Protein AF-A0A7X1GJN3-F1 (afdb_monomer_lite)

Secondary structure (DSSP, 8-state):
----------PPPEEESS-SSS-SS---GGGSTTSSSTTSTTS---EEEEEE-TT--SEEEETTEEEEETTEEPPS-EEEE-TTSPEEEEEEEETTTTEEEE-

Radius of gyration: 18.62 Å; chains: 1; bounding box: 55×28×56 Å

Organism: NCBI:txid2762577

pLDDT: mean 86.93, std 11.0, range [52.53, 97.75]

Structure (mmCIF, N/CA/C/O backbone):
data_AF-A0A7X1GJN3-F1
#
_entry.id   AF-A0A7X1GJN3-F1
#
loop_
_atom_site.group_PDB
_atom_site.id
_atom_site.type_symbol
_atom_site.label_atom_id
_atom_site.label_alt_id
_atom_site.label_comp_id
_atom_site.label_asym_id
_atom_site.label_entity_id
_atom_site.label_seq_id
_atom_site.pdbx_PDB_ins_code
_atom_site.Cartn_x
_atom_site.Cartn_y
_atom_site.Cartn_z
_atom_site.occupancy
_atom_site.B_iso_or_equiv
_atom_site.auth_seq_id
_atom_site.auth_comp_id
_atom_site.auth_asym_id
_atom_site.auth_atom_id
_atom_site.pdbx_PDB_model_num
ATOM 1 N N . THR A 1 1 ? -36.041 13.769 30.975 1.00 57.28 1 THR A N 1
ATOM 2 C CA . THR A 1 1 ? -36.274 12.999 29.735 1.00 57.28 1 THR A CA 1
ATOM 3 C C . THR A 1 1 ? -35.024 12.206 29.436 1.00 57.28 1 THR A C 1
ATOM 5 O O . THR A 1 1 ? -33.937 12.725 29.648 1.00 57.28 1 THR A O 1
ATOM 8 N N . LEU A 1 2 ? -35.168 10.942 29.040 1.00 52.53 2 LEU A N 1
ATOM 9 C CA . LEU A 1 2 ? -34.046 10.123 28.592 1.00 52.53 2 LEU A CA 1
ATOM 10 C C . LEU A 1 2 ? -33.850 10.380 27.099 1.00 52.53 2 LEU A C 1
ATOM 12 O O . LEU A 1 2 ? -34.781 10.179 26.322 1.00 52.53 2 LEU A O 1
ATOM 16 N N . THR A 1 3 ? -32.662 10.834 26.723 1.00 59.75 3 THR A N 1
ATOM 17 C CA . THR A 1 3 ? -32.276 10.994 25.322 1.00 59.75 3 THR A CA 1
ATOM 18 C C . THR A 1 3 ? -31.346 9.842 24.981 1.00 59.75 3 THR A C 1
ATOM 20 O O . THR A 1 3 ? -30.251 9.757 25.531 1.00 59.75 3 THR A O 1
ATOM 23 N N . LEU A 1 4 ? -31.803 8.936 24.120 1.00 67.56 4 LEU A N 1
ATOM 24 C CA . LEU A 1 4 ? -30.959 7.901 23.537 1.00 67.56 4 LEU A CA 1
ATOM 25 C C . LEU A 1 4 ? -30.517 8.383 22.160 1.00 67.56 4 LEU A C 1
ATOM 27 O O . LEU A 1 4 ? -31.343 8.536 21.261 1.00 67.56 4 LEU A O 1
ATOM 31 N N . THR A 1 5 ? -29.222 8.624 22.009 1.00 65.19 5 THR A N 1
ATOM 32 C CA . THR A 1 5 ? -28.619 8.926 20.714 1.00 65.19 5 THR A CA 1
ATOM 33 C C . THR A 1 5 ? -28.097 7.618 20.135 1.00 65.19 5 THR A C 1
ATOM 35 O O . THR A 1 5 ? -27.205 6.998 20.708 1.00 65.19 5 THR A O 1
ATOM 38 N N . VAL A 1 6 ? -28.705 7.155 19.041 1.00 72.75 6 VAL A N 1
ATOM 39 C CA . VAL A 1 6 ? -28.243 5.974 18.303 1.00 72.75 6 VAL A CA 1
ATOM 40 C C . VAL A 1 6 ? -27.376 6.468 17.156 1.00 72.75 6 VAL A C 1
ATOM 42 O O . VAL A 1 6 ? -27.845 7.220 16.302 1.00 72.75 6 VAL A O 1
ATOM 45 N N . HIS A 1 7 ? -26.114 6.058 17.159 1.00 70.38 7 HIS A N 1
ATOM 46 C CA . HIS A 1 7 ? -25.176 6.280 16.066 1.00 70.38 7 HIS A CA 1
ATOM 47 C C . HIS A 1 7 ? -24.889 4.931 15.408 1.00 70.38 7 HIS A C 1
ATOM 49 O O . HIS A 1 7 ? -24.858 3.906 16.091 1.00 70.38 7 HIS A O 1
ATOM 55 N N . ASN A 1 8 ? -24.701 4.929 14.091 1.00 63.09 8 ASN A N 1
ATOM 56 C CA . ASN A 1 8 ? -24.127 3.779 13.410 1.00 63.09 8 ASN A CA 1
ATOM 57 C C . ASN A 1 8 ? -22.670 3.632 13.883 1.00 63.09 8 ASN A C 1
ATOM 59 O O . ASN A 1 8 ? -21.930 4.605 13.809 1.00 63.09 8 ASN A O 1
ATOM 63 N N . ASN A 1 9 ? -22.297 2.470 14.417 1.00 70.62 9 ASN A N 1
ATOM 64 C CA . ASN A 1 9 ? -20.950 2.192 14.946 1.00 70.62 9 ASN A CA 1
ATOM 65 C C . ASN A 1 9 ? -20.097 1.397 13.937 1.00 70.62 9 ASN A C 1
ATOM 67 O O . ASN A 1 9 ? -19.141 0.742 14.331 1.00 70.62 9 ASN A O 1
ATOM 71 N N . ASP A 1 10 ? -20.528 1.330 12.680 1.00 80.06 10 ASP A N 1
ATOM 72 C CA . ASP A 1 10 ? -19.877 0.536 11.638 1.00 80.06 10 ASP A CA 1
ATOM 73 C C . ASP A 1 10 ? -19.765 1.396 10.382 1.00 80.06 10 ASP A C 1
ATOM 75 O O . ASP A 1 10 ? -20.713 1.516 9.595 1.00 80.06 10 ASP A O 1
ATOM 79 N N . ASP A 1 11 ? -18.637 2.084 10.260 1.00 86.62 11 ASP A N 1
ATOM 80 C CA . ASP A 1 11 ? -18.328 2.906 9.104 1.00 86.62 11 ASP A CA 1
ATOM 81 C C . ASP A 1 11 ? -17.735 2.038 7.982 1.00 86.62 11 ASP A C 1
ATOM 83 O O . ASP A 1 11 ? -16.866 1.193 8.215 1.00 86.62 11 ASP A O 1
ATOM 87 N N . PRO A 1 12 ? -18.161 2.235 6.721 1.00 88.38 12 PRO A N 1
ATOM 88 C CA . PRO A 1 12 ? -17.654 1.433 5.621 1.00 88.38 12 PRO A CA 1
ATOM 89 C C . PRO A 1 12 ? -16.155 1.667 5.416 1.00 88.38 12 PRO A C 1
ATOM 91 O O . PRO A 1 12 ? -15.666 2.797 5.465 1.00 88.38 12 PRO A O 1
ATOM 94 N N . VAL A 1 13 ? -15.435 0.597 5.080 1.00 91.12 13 VAL A N 1
ATOM 95 C CA . VAL A 1 13 ? -14.046 0.703 4.628 1.00 91.12 13 VAL A CA 1
ATOM 96 C C . VAL A 1 13 ? -14.024 1.227 3.193 1.00 91.12 13 VAL A C 1
ATOM 98 O O . VAL A 1 13 ? -14.615 0.622 2.296 1.00 91.12 13 VAL A O 1
ATOM 101 N N . LEU A 1 14 ? -13.310 2.328 2.967 1.00 92.38 14 LEU A N 1
ATOM 102 C CA . LEU A 1 14 ? -13.075 2.896 1.641 1.00 92.38 14 LEU A CA 1
ATOM 103 C C . LEU A 1 14 ? -11.619 2.675 1.223 1.00 92.38 14 LEU A C 1
ATOM 105 O O . LEU A 1 14 ? -10.699 2.890 2.011 1.00 92.38 14 LEU A O 1
ATOM 109 N N . ILE A 1 15 ? -11.417 2.276 -0.032 1.00 92.44 15 ILE A N 1
ATOM 110 C CA . ILE A 1 15 ? -10.098 2.208 -0.663 1.00 92.44 15 ILE A CA 1
ATOM 111 C C . ILE A 1 15 ? -10.104 3.160 -1.855 1.00 92.44 15 ILE A C 1
ATOM 113 O O . ILE A 1 15 ? -10.966 3.046 -2.726 1.00 92.44 15 ILE A O 1
ATOM 117 N N . ASP A 1 16 ? -9.146 4.081 -1.887 1.00 91.94 16 ASP A N 1
ATOM 118 C CA . ASP A 1 16 ? -8.968 5.060 -2.964 1.00 91.94 16 ASP A CA 1
ATOM 119 C C . ASP A 1 16 ? -7.504 5.096 -3.423 1.00 91.94 16 ASP A C 1
ATOM 121 O O . ASP A 1 16 ? -6.614 4.600 -2.734 1.00 91.94 16 ASP A O 1
ATOM 125 N N . GLY A 1 17 ? -7.238 5.656 -4.601 1.00 88.12 17 GLY A N 1
ATOM 126 C CA . GLY A 1 17 ? -5.910 5.642 -5.220 1.00 88.12 17 GLY A CA 1
ATOM 127 C C . GLY A 1 17 ? -5.527 4.285 -5.818 1.00 88.12 17 GLY A C 1
ATOM 128 O O . GLY A 1 17 ? -4.351 4.055 -6.073 1.00 88.12 17 GLY A O 1
ATOM 129 N N . LEU A 1 18 ? -6.509 3.395 -6.025 1.00 87.31 18 LEU A N 1
ATOM 130 C CA . LEU A 1 18 ? -6.372 2.179 -6.828 1.00 87.31 18 LEU A CA 1
ATOM 131 C C . LEU A 1 18 ? -7.438 2.148 -7.925 1.00 87.31 18 LEU A C 1
ATOM 133 O O . LEU A 1 18 ? -8.640 2.214 -7.652 1.00 87.31 18 LEU A O 1
ATOM 137 N N . LYS A 1 19 ? -7.025 1.997 -9.182 1.00 78.50 19 LYS A N 1
ATOM 138 C CA . LYS A 1 19 ? -7.958 1.768 -10.291 1.00 78.50 19 LYS A CA 1
ATOM 139 C C . LYS A 1 19 ? -8.502 0.340 -10.236 1.00 78.50 19 LYS A C 1
ATOM 141 O O . LYS A 1 19 ? -7.755 -0.627 -10.314 1.00 78.50 19 LYS A O 1
ATOM 146 N N . VAL A 1 20 ? -9.830 0.207 -10.168 1.00 65.31 20 VAL A N 1
ATOM 147 C CA . VAL A 1 20 ? -10.530 -1.097 -10.126 1.00 65.31 20 VAL A CA 1
ATOM 148 C C . VAL A 1 20 ? -10.451 -1.848 -11.466 1.00 65.31 20 VAL A C 1
ATOM 150 O O . VAL A 1 20 ? -10.480 -3.075 -11.494 1.00 65.31 20 VAL A O 1
ATOM 153 N N . GLN A 1 21 ? -10.344 -1.126 -12.587 1.00 61.34 21 GLN A N 1
ATOM 154 C CA . GLN A 1 21 ? -10.156 -1.704 -13.922 1.00 61.34 21 GLN A CA 1
ATOM 155 C C . GLN A 1 21 ? -8.825 -1.268 -14.537 1.00 61.34 21 GLN A C 1
ATOM 157 O O . GLN A 1 21 ? -8.543 -0.073 -14.639 1.00 61.34 21 GLN A O 1
ATOM 162 N N . GLY A 1 22 ? -8.071 -2.251 -15.037 1.00 61.12 22 GLY A N 1
ATOM 163 C CA . GLY A 1 22 ? -6.736 -2.061 -15.604 1.00 61.12 22 GLY A CA 1
ATOM 164 C C . GLY A 1 22 ? -5.637 -2.054 -14.538 1.00 61.12 22 GLY A C 1
ATOM 165 O O . GLY A 1 22 ? -5.903 -1.871 -13.355 1.00 61.12 22 GLY A O 1
ATOM 166 N N . GLY A 1 23 ? -4.391 -2.288 -14.956 1.00 66.25 23 GLY A N 1
ATOM 167 C CA . GLY A 1 23 ? -3.238 -2.122 -14.070 1.00 66.25 23 GLY A CA 1
ATOM 168 C C . GLY A 1 23 ? -3.007 -0.642 -13.759 1.00 66.25 23 GLY A C 1
ATOM 169 O O . GLY A 1 23 ? -3.018 0.185 -14.670 1.00 66.25 23 GLY A O 1
ATOM 170 N N . GLU A 1 24 ? -2.792 -0.316 -12.483 1.00 74.19 24 GLU A N 1
ATOM 171 C CA . GLU A 1 24 ? -2.446 1.036 -12.014 1.00 74.19 24 GLU A CA 1
ATOM 172 C C . GLU A 1 24 ? -1.181 1.560 -12.709 1.00 74.19 24 GLU A C 1
ATOM 174 O O . GLU A 1 24 ? -1.123 2.693 -13.190 1.00 74.19 24 GLU A O 1
ATOM 179 N N . LEU A 1 25 ? -0.170 0.693 -12.776 1.00 80.25 25 LEU A N 1
ATOM 180 C CA . LEU A 1 25 ? 1.178 1.018 -13.199 1.00 80.25 25 LEU A CA 1
ATOM 181 C C . LEU A 1 25 ? 1.530 0.234 -14.456 1.00 80.25 25 LEU A C 1
ATOM 183 O O . LEU A 1 25 ? 1.210 -0.945 -14.602 1.00 80.25 25 LEU A O 1
ATOM 187 N N . THR A 1 26 ? 2.209 0.914 -15.372 1.00 82.50 26 THR A N 1
ATOM 188 C CA . THR A 1 26 ? 2.764 0.305 -16.579 1.00 82.50 26 THR A CA 1
ATOM 189 C C . THR A 1 26 ? 4.269 0.211 -16.421 1.00 82.50 26 THR A C 1
ATOM 191 O O . THR A 1 26 ? 4.942 1.219 -16.193 1.00 82.50 26 THR A O 1
ATOM 194 N N . VAL A 1 27 ? 4.790 -1.000 -16.567 1.00 81.75 27 VAL A N 1
ATOM 195 C CA . VAL A 1 27 ? 6.218 -1.249 -16.753 1.00 81.75 27 VAL A CA 1
ATOM 196 C C . VAL A 1 27 ? 6.481 -1.472 -18.232 1.00 81.75 27 VAL A C 1
ATOM 198 O O . VAL A 1 27 ? 5.629 -1.994 -18.952 1.00 81.75 27 VAL A O 1
ATOM 201 N N . TYR A 1 28 ? 7.652 -1.053 -18.698 1.00 83.81 28 TYR A N 1
ATOM 202 C CA . TYR A 1 28 ? 8.007 -1.203 -20.102 1.00 83.81 28 TYR A CA 1
ATOM 203 C C . TYR A 1 28 ? 9.178 -2.161 -20.266 1.00 83.81 28 TYR A C 1
ATOM 205 O O . TYR A 1 28 ? 10.288 -1.878 -19.821 1.00 83.81 28 TYR A O 1
ATOM 213 N N . GLU A 1 29 ? 8.959 -3.236 -21.019 1.00 83.31 29 GLU A N 1
ATOM 214 C CA . GLU A 1 29 ? 9.990 -4.240 -21.315 1.00 83.31 29 GLU A CA 1
ATOM 215 C C . GLU A 1 29 ? 11.208 -3.653 -22.043 1.00 83.31 29 GLU A C 1
ATOM 217 O O . GLU A 1 29 ? 12.318 -4.149 -21.901 1.00 83.31 29 GLU A O 1
ATOM 222 N N . ARG A 1 30 ? 11.054 -2.524 -22.753 1.00 86.50 30 ARG A N 1
ATOM 223 C CA . ARG A 1 30 ? 12.189 -1.817 -23.377 1.00 86.50 30 ARG A CA 1
ATOM 224 C C . ARG A 1 30 ? 13.270 -1.388 -22.380 1.00 86.50 30 ARG A C 1
ATOM 226 O O . ARG A 1 30 ? 14.381 -1.104 -22.809 1.00 86.50 30 ARG A O 1
ATOM 233 N N . ALA A 1 31 ? 12.936 -1.288 -21.095 1.00 86.69 31 ALA A N 1
ATOM 234 C CA . ALA A 1 31 ? 13.870 -0.917 -20.042 1.00 86.69 31 ALA A CA 1
ATOM 235 C C . ALA A 1 31 ? 14.629 -2.110 -19.440 1.00 86.69 31 ALA A C 1
ATOM 237 O O . ALA A 1 31 ? 15.564 -1.882 -18.669 1.00 86.69 31 ALA A O 1
ATOM 238 N N . LEU A 1 32 ? 14.265 -3.352 -19.800 1.00 87.62 32 LEU A N 1
ATOM 239 C CA . LEU A 1 32 ? 15.012 -4.559 -19.437 1.00 87.62 32 LEU A CA 1
ATOM 240 C C . LEU A 1 32 ? 16.446 -4.492 -19.973 1.00 87.62 32 LEU A C 1
ATOM 242 O O . LEU A 1 32 ? 16.759 -3.708 -20.870 1.00 87.62 32 LEU A O 1
ATOM 246 N N . SER A 1 33 ? 17.335 -5.313 -19.413 1.00 86.31 33 SER A N 1
ATOM 247 C CA . SER A 1 33 ? 18.763 -5.309 -19.759 1.00 86.31 33 SER A CA 1
ATOM 248 C C . SER A 1 33 ? 19.037 -5.581 -21.241 1.00 86.31 33 SER A C 1
ATOM 250 O O . SER A 1 33 ? 20.026 -5.092 -21.776 1.00 86.31 33 SER A O 1
ATOM 252 N N . ASP A 1 34 ? 18.165 -6.350 -21.888 1.00 88.06 34 ASP A N 1
ATOM 253 C CA . ASP A 1 34 ? 18.171 -6.686 -23.314 1.00 88.06 34 ASP A CA 1
ATOM 254 C C . ASP A 1 34 ? 17.152 -5.866 -24.130 1.00 88.06 34 ASP A C 1
ATOM 256 O O . ASP A 1 34 ? 16.975 -6.088 -25.328 1.00 88.06 34 ASP A O 1
ATOM 260 N N . GLY A 1 35 ? 16.481 -4.907 -23.489 1.00 87.06 35 GLY A N 1
ATOM 261 C CA . GLY A 1 35 ? 15.492 -4.044 -24.112 1.00 87.06 35 GLY A CA 1
ATOM 262 C C . GLY A 1 35 ? 16.105 -3.001 -25.053 1.00 87.06 35 GLY A C 1
ATOM 263 O O . GLY A 1 35 ? 17.317 -2.809 -25.136 1.00 87.06 35 GLY A O 1
ATOM 264 N N . SER A 1 36 ? 15.246 -2.275 -25.772 1.00 88.44 36 SER A N 1
ATOM 265 C CA . SER A 1 36 ? 15.685 -1.240 -26.719 1.00 88.44 36 SER A CA 1
ATOM 266 C C . SER A 1 36 ? 16.164 0.061 -26.059 1.00 88.44 36 SER A C 1
ATOM 268 O O . SER A 1 36 ? 16.810 0.870 -26.723 1.00 88.44 36 SER A O 1
ATOM 270 N N . THR A 1 37 ? 15.878 0.271 -24.769 1.00 87.25 37 THR A N 1
ATOM 271 C CA . THR A 1 37 ? 16.358 1.403 -23.952 1.00 87.25 37 THR A CA 1
ATOM 272 C C . THR A 1 37 ? 16.682 0.969 -22.504 1.00 87.25 37 THR A C 1
ATOM 274 O O . THR A 1 37 ? 15.973 1.384 -21.573 1.00 87.25 37 THR A O 1
ATOM 277 N N . PRO A 1 38 ? 17.718 0.134 -22.282 1.00 86.44 38 PRO A N 1
ATOM 278 C CA . PRO A 1 38 ? 18.030 -0.430 -20.966 1.00 86.44 38 PRO A CA 1
ATOM 279 C C . PRO A 1 38 ? 18.389 0.624 -19.911 1.00 86.44 38 PRO A C 1
ATOM 281 O O . PRO A 1 38 ? 18.937 1.679 -20.229 1.00 86.44 38 PRO A O 1
ATOM 284 N N . GLY A 1 39 ? 18.129 0.317 -18.635 1.00 73.25 39 GLY A N 1
ATOM 285 C CA . GLY A 1 39 ? 18.610 1.120 -17.498 1.00 73.25 39 GLY A CA 1
ATOM 286 C C . GLY A 1 39 ? 17.819 2.402 -17.214 1.00 73.25 39 GLY A C 1
ATOM 287 O O . GLY A 1 39 ? 18.246 3.229 -16.410 1.00 73.25 39 GLY A O 1
ATOM 288 N N . THR A 1 40 ? 16.662 2.578 -17.851 1.00 66.38 40 THR A N 1
ATOM 289 C CA . THR A 1 40 ? 15.717 3.654 -17.517 1.00 66.38 40 THR A CA 1
ATOM 290 C C . THR A 1 40 ? 14.816 3.227 -16.343 1.00 66.38 40 THR A C 1
ATOM 292 O O . THR A 1 40 ? 14.542 2.033 -16.206 1.00 66.38 40 THR A O 1
ATOM 295 N N . PRO A 1 41 ? 14.331 4.151 -15.483 1.00 65.81 41 PRO A N 1
ATOM 296 C CA . PRO A 1 41 ? 13.565 3.827 -14.266 1.00 65.81 41 PRO A CA 1
ATOM 297 C C . PRO A 1 41 ? 12.149 3.260 -14.516 1.00 65.81 41 PRO A C 1
ATOM 299 O O . PRO A 1 41 ? 11.271 3.392 -13.679 1.00 65.81 41 PRO A O 1
ATOM 302 N N . ALA A 1 42 ? 11.898 2.608 -15.651 1.00 70.12 42 ALA A N 1
ATOM 303 C CA . ALA A 1 42 ? 10.584 2.094 -16.038 1.00 70.12 42 ALA A CA 1
ATOM 304 C C . ALA A 1 42 ? 10.315 0.634 -15.611 1.00 70.12 42 ALA A C 1
ATOM 306 O O . ALA A 1 42 ? 9.290 0.070 -16.003 1.00 70.12 42 ALA A O 1
ATOM 307 N N . LEU A 1 43 ? 11.228 0.012 -14.852 1.00 81.69 43 LEU A N 1
ATOM 308 C CA . LEU A 1 43 ? 11.074 -1.353 -14.319 1.00 81.69 43 LEU A CA 1
ATOM 309 C C . LEU A 1 43 ? 10.582 -1.397 -12.868 1.00 81.69 43 LEU A C 1
ATOM 311 O O . LEU A 1 43 ? 10.090 -2.431 -12.426 1.00 81.69 43 LEU A O 1
ATOM 315 N N . THR A 1 44 ? 10.703 -0.294 -12.133 1.00 87.31 44 THR A N 1
ATOM 316 C CA . THR A 1 44 ? 10.211 -0.163 -10.759 1.00 87.31 44 THR A CA 1
ATOM 317 C C . THR A 1 44 ? 9.322 1.057 -10.711 1.00 87.31 44 THR A C 1
ATOM 319 O O . THR A 1 44 ? 9.746 2.132 -11.122 1.00 87.31 44 THR A O 1
ATOM 322 N N . GLN A 1 45 ? 8.097 0.885 -10.234 1.00 88.00 45 GLN A N 1
ATOM 323 C CA . GLN A 1 45 ? 7.101 1.943 -10.238 1.00 88.00 45 GLN A CA 1
ATOM 324 C C . GLN A 1 45 ? 6.549 2.086 -8.831 1.00 88.00 45 GLN A C 1
ATOM 326 O O . GLN A 1 45 ? 6.015 1.132 -8.284 1.00 88.00 45 GLN A O 1
ATOM 331 N N . SER A 1 46 ? 6.674 3.277 -8.253 1.00 92.06 46 SER A N 1
ATOM 332 C CA . SER A 1 46 ? 6.131 3.565 -6.927 1.00 92.06 46 SER A CA 1
ATOM 333 C C . SER A 1 46 ? 4.732 4.160 -7.005 1.00 92.06 46 SER A C 1
ATOM 335 O O . SER A 1 46 ? 4.391 4.857 -7.961 1.00 92.06 46 SER A O 1
ATOM 337 N N . GLY A 1 47 ? 3.948 3.938 -5.957 1.00 92.62 47 GLY A N 1
ATOM 338 C CA . GLY A 1 47 ? 2.627 4.526 -5.812 1.00 92.62 47 GLY A CA 1
ATOM 339 C C . GLY A 1 47 ? 2.166 4.560 -4.364 1.00 92.62 47 GLY A C 1
ATOM 340 O O . GLY A 1 47 ? 2.831 4.057 -3.454 1.00 92.62 47 GLY A O 1
ATOM 341 N N . THR A 1 48 ? 1.003 5.168 -4.164 1.00 95.00 48 THR A N 1
ATOM 342 C CA . THR A 1 48 ? 0.316 5.207 -2.877 1.00 95.00 48 THR A CA 1
ATOM 343 C C . THR A 1 48 ? -1.165 4.978 -3.084 1.00 95.00 48 THR A C 1
ATOM 345 O O . THR A 1 48 ? -1.723 5.457 -4.069 1.00 95.00 48 THR A O 1
ATOM 348 N N . PHE A 1 49 ? -1.802 4.324 -2.126 1.00 94.94 49 PHE A N 1
ATOM 349 C CA . PHE A 1 49 ? -3.253 4.261 -2.030 1.00 94.94 49 PHE A CA 1
ATOM 350 C C . PHE A 1 49 ? -3.682 4.516 -0.590 1.00 94.94 49 PHE A C 1
ATOM 352 O O . PHE A 1 49 ? -2.864 4.439 0.328 1.00 94.94 49 PHE A O 1
ATOM 359 N N . THR A 1 50 ? -4.956 4.821 -0.390 1.00 95.38 50 THR A N 1
ATOM 360 C CA . THR A 1 50 ? -5.494 5.160 0.928 1.00 95.38 50 THR A CA 1
ATOM 361 C C . THR A 1 50 ? -6.524 4.128 1.348 1.00 95.38 50 THR A C 1
ATOM 363 O O . THR A 1 50 ? -7.412 3.782 0.571 1.00 95.38 50 THR A O 1
ATOM 366 N N . VAL A 1 51 ? -6.416 3.661 2.591 1.00 95.31 51 VAL A N 1
ATOM 367 C CA . VAL A 1 51 ? -7.418 2.844 3.279 1.00 95.31 51 VAL A CA 1
ATOM 368 C C . VAL A 1 51 ? -8.053 3.694 4.370 1.00 95.31 51 VAL A C 1
ATOM 370 O O . VAL A 1 51 ? -7.417 4.009 5.372 1.00 95.31 51 VAL A O 1
ATOM 373 N N . THR A 1 52 ? -9.317 4.059 4.195 1.00 93.25 52 THR A N 1
ATOM 374 C CA . THR A 1 52 ? -10.085 4.781 5.210 1.00 93.25 52 THR A CA 1
ATOM 375 C C . THR A 1 52 ? -10.995 3.805 5.940 1.00 93.25 52 THR A C 1
ATOM 377 O O . THR A 1 52 ? -11.901 3.230 5.344 1.00 93.25 52 THR A O 1
ATOM 380 N N . ALA A 1 53 ? -10.751 3.642 7.237 1.00 91.75 53 ALA A N 1
ATOM 381 C CA . ALA A 1 53 ? -11.615 2.927 8.167 1.00 91.75 53 ALA A CA 1
ATOM 382 C C . ALA A 1 53 ? -11.725 3.778 9.438 1.00 91.75 53 ALA A C 1
ATOM 384 O O . ALA A 1 53 ? -10.753 3.881 10.188 1.00 91.75 53 ALA A O 1
ATOM 385 N N . LEU A 1 54 ? -12.867 4.443 9.646 1.00 86.25 54 LEU A N 1
ATOM 386 C CA . LEU A 1 54 ? -13.0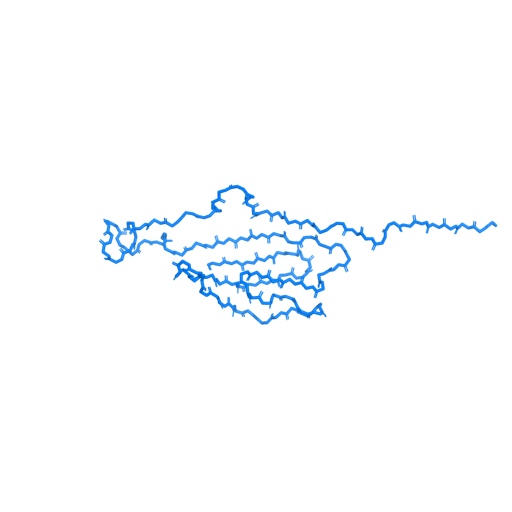50 5.378 10.769 1.00 86.25 54 LEU A CA 1
ATOM 387 C C . LEU A 1 54 ? -13.043 4.667 12.130 1.00 86.25 54 LEU A C 1
ATOM 389 O O . LEU A 1 54 ? -12.569 5.237 13.111 1.00 86.25 54 LEU A O 1
ATOM 393 N N . ASP A 1 55 ? -13.438 3.394 12.155 1.00 86.56 55 ASP A N 1
ATOM 394 C CA . ASP A 1 55 ? -13.338 2.508 13.322 1.00 86.56 55 ASP A CA 1
ATOM 395 C C . ASP A 1 55 ? -11.916 1.949 13.545 1.00 86.56 55 ASP A C 1
ATOM 397 O O . ASP A 1 55 ? -11.650 1.231 14.512 1.00 86.56 55 ASP A O 1
ATOM 401 N N . GLY A 1 56 ? -10.977 2.288 12.658 1.00 88.81 56 GLY A N 1
ATOM 402 C CA . GLY A 1 56 ? -9.616 1.769 12.633 1.00 88.81 56 GLY A CA 1
ATOM 403 C C . GLY A 1 56 ? -9.456 0.511 11.777 1.00 88.81 56 GLY A C 1
ATOM 404 O O . GLY A 1 56 ? -10.405 -0.172 11.398 1.00 88.81 56 GLY A O 1
ATOM 405 N N . VAL A 1 57 ? -8.203 0.188 11.453 1.00 93.06 57 VAL A N 1
ATOM 406 C CA . VAL A 1 57 ? -7.859 -0.989 10.645 1.00 93.06 57 VAL A CA 1
ATOM 407 C C . VAL A 1 57 ? -7.454 -2.129 11.569 1.00 93.06 57 VAL A C 1
ATOM 409 O O . VAL A 1 57 ? -6.395 -2.081 12.190 1.00 93.06 57 VAL A O 1
ATOM 412 N N . GLN A 1 58 ? -8.264 -3.186 11.645 1.00 93.62 58 GLN A N 1
ATOM 413 C CA . GLN A 1 58 ? -7.913 -4.355 12.455 1.00 93.62 58 GLN A CA 1
ATOM 414 C C . GLN A 1 58 ? -6.989 -5.324 11.709 1.00 93.62 58 GLN A C 1
ATOM 416 O O . GLN A 1 58 ? -6.036 -5.851 12.290 1.00 93.62 58 GLN A O 1
ATOM 421 N N . THR A 1 59 ? -7.256 -5.537 10.422 1.00 94.69 59 THR A N 1
ATOM 422 C CA . THR A 1 59 ? -6.475 -6.405 9.536 1.00 94.69 59 THR A CA 1
ATOM 423 C C . THR A 1 59 ? -6.363 -5.772 8.160 1.00 94.69 59 THR A C 1
ATOM 425 O O . THR A 1 59 ? -7.379 -5.422 7.563 1.00 94.69 59 THR A O 1
ATOM 428 N N . LEU A 1 60 ? -5.141 -5.674 7.642 1.00 95.44 60 LEU A N 1
ATOM 429 C CA . LEU A 1 60 ? -4.868 -5.243 6.273 1.00 95.44 60 LEU A CA 1
ATOM 430 C C . LEU A 1 60 ? -3.788 -6.139 5.680 1.00 95.44 60 LEU A C 1
ATOM 432 O O . LEU A 1 60 ? -2.667 -6.192 6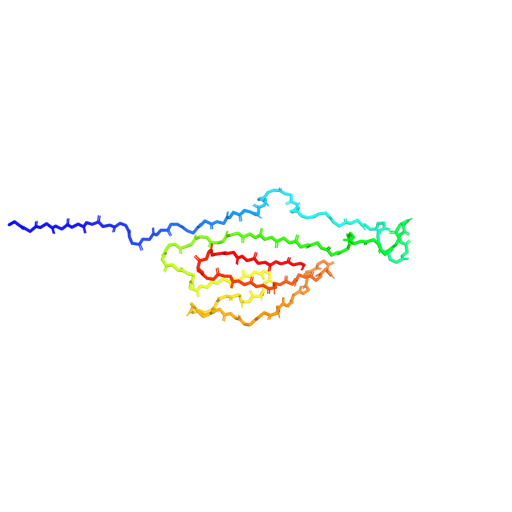.190 1.00 95.44 60 LEU A O 1
ATOM 436 N N . THR A 1 61 ? -4.130 -6.807 4.582 1.00 95.44 61 THR A N 1
ATOM 437 C CA . THR A 1 61 ? -3.215 -7.665 3.832 1.00 95.44 61 THR A CA 1
ATOM 438 C C . THR A 1 61 ? -3.165 -7.197 2.385 1.00 95.44 61 THR A C 1
ATOM 440 O O . THR A 1 61 ? -4.204 -7.008 1.757 1.00 95.44 61 THR A O 1
ATOM 443 N N . VAL A 1 62 ? -1.961 -7.031 1.840 1.00 93.19 62 VAL A N 1
ATOM 444 C CA . VAL A 1 62 ? -1.741 -6.569 0.464 1.00 93.19 62 VAL A CA 1
ATOM 445 C C . VAL A 1 62 ? -0.826 -7.557 -0.236 1.00 93.19 62 VAL A C 1
ATOM 447 O O . VAL A 1 62 ? 0.323 -7.716 0.160 1.00 93.19 62 VAL A O 1
ATOM 450 N N . GLY A 1 63 ? -1.338 -8.267 -1.245 1.00 86.69 63 GLY A N 1
ATOM 451 C CA . GLY A 1 63 ? -0.541 -9.245 -1.992 1.00 86.69 63 GLY A CA 1
ATOM 452 C C . GLY A 1 63 ? 0.164 -10.269 -1.093 1.00 86.69 63 GLY A C 1
ATOM 453 O O . GLY A 1 63 ? 1.313 -10.584 -1.331 1.00 86.69 63 GLY A O 1
ATOM 454 N N . GLY A 1 64 ? -0.470 -10.732 -0.012 1.00 88.94 64 GLY A N 1
ATOM 455 C CA . GLY A 1 64 ? 0.145 -11.672 0.940 1.00 88.94 64 GLY A CA 1
ATOM 456 C C . GLY A 1 64 ? 1.029 -11.045 2.029 1.00 88.94 64 GLY A C 1
ATOM 457 O O . GLY A 1 64 ? 1.437 -11.756 2.943 1.00 88.94 64 GLY A O 1
ATOM 458 N N . ILE A 1 65 ? 1.282 -9.733 1.995 1.00 95.38 65 ILE A N 1
ATOM 459 C CA . ILE A 1 65 ? 1.961 -8.995 3.070 1.00 95.38 65 ILE A CA 1
ATOM 460 C C . ILE A 1 65 ? 0.935 -8.584 4.120 1.00 95.38 65 ILE A C 1
ATOM 462 O O . ILE A 1 65 ? -0.025 -7.886 3.801 1.00 95.38 65 ILE A O 1
ATOM 466 N N . ASN A 1 66 ? 1.159 -8.957 5.379 1.00 96.94 66 ASN A N 1
ATOM 467 C CA . ASN A 1 66 ? 0.359 -8.471 6.502 1.00 96.94 66 ASN A CA 1
ATOM 468 C C . ASN A 1 66 ? 0.855 -7.079 6.914 1.00 96.94 66 ASN A C 1
ATOM 470 O O . ASN A 1 66 ? 1.867 -6.947 7.598 1.00 96.94 66 ASN A O 1
ATOM 474 N N . VAL A 1 67 ? 0.141 -6.044 6.473 1.00 97.25 67 VAL A N 1
ATOM 475 C CA . VAL A 1 67 ? 0.437 -4.630 6.753 1.00 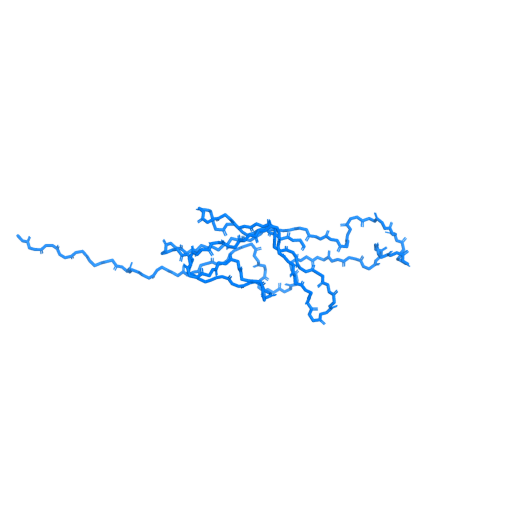97.25 67 VAL A CA 1
ATOM 476 C C . VAL A 1 67 ? -0.025 -4.263 8.165 1.00 97.25 67 VAL A C 1
ATOM 478 O O . VAL A 1 67 ? 0.704 -3.599 8.900 1.00 97.25 67 VAL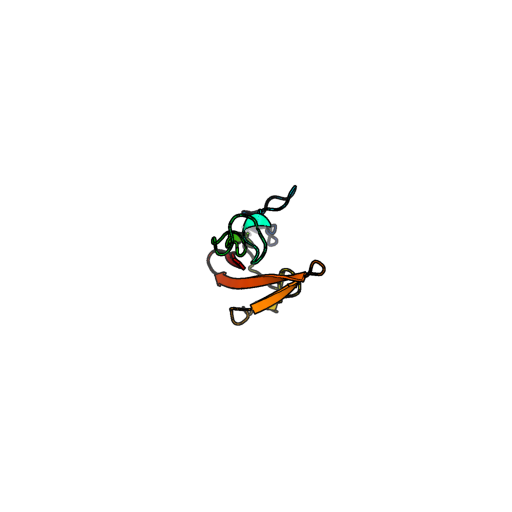 A O 1
ATOM 481 N N . VAL A 1 68 ? -1.207 -4.744 8.562 1.00 97.38 68 VAL A N 1
ATOM 482 C CA . VAL A 1 68 ? -1.765 -4.595 9.914 1.00 97.38 68 VAL A CA 1
ATOM 483 C C . VAL A 1 68 ? -2.329 -5.935 10.373 1.00 97.38 68 VAL A C 1
ATOM 485 O O . VAL A 1 68 ? -3.077 -6.574 9.634 1.00 97.38 68 VAL A O 1
ATOM 488 N N . THR A 1 69 ? -1.992 -6.368 11.588 1.00 97.44 69 THR A N 1
ATOM 489 C CA . THR A 1 69 ? -2.549 -7.577 12.220 1.00 97.44 69 THR A CA 1
ATOM 490 C C . THR A 1 69 ? -3.006 -7.252 13.630 1.00 97.44 69 THR A C 1
ATOM 492 O O . THR A 1 69 ? -2.219 -6.750 14.429 1.00 97.44 69 THR A O 1
ATOM 495 N N . ALA A 1 70 ? -4.274 -7.529 13.940 1.00 94.94 70 ALA A N 1
ATOM 496 C CA . ALA A 1 70 ? -4.879 -7.190 15.228 1.00 94.94 70 ALA A CA 1
ATOM 497 C C . ALA A 1 70 ? -4.638 -5.717 15.631 1.00 94.94 70 ALA A C 1
ATOM 499 O O . ALA A 1 70 ? -4.410 -5.406 16.796 1.00 94.94 70 ALA A O 1
ATOM 500 N N . GLY A 1 71 ? -4.693 -4.800 14.653 1.00 93.50 71 GLY A N 1
ATOM 501 C CA . GLY A 1 71 ? -4.546 -3.352 14.870 1.00 93.50 71 GLY A CA 1
ATOM 502 C C . GLY A 1 71 ? -3.104 -2.881 15.047 1.00 93.50 71 GLY A C 1
ATOM 503 O O . GLY A 1 71 ? -2.864 -1.691 15.228 1.00 93.50 71 GLY A O 1
ATOM 504 N N . VAL A 1 72 ? -2.136 -3.796 14.975 1.00 95.06 72 VAL A N 1
ATOM 505 C CA . VAL A 1 72 ? -0.712 -3.484 15.059 1.00 95.06 72 VAL A CA 1
ATOM 506 C C . VAL A 1 72 ? -0.122 -3.447 13.656 1.00 95.06 72 VAL A C 1
ATOM 508 O O . VAL A 1 72 ? -0.189 -4.428 12.911 1.00 95.06 72 VAL A O 1
ATOM 511 N N . THR A 1 73 ? 0.461 -2.305 13.303 1.00 95.81 73 THR A N 1
ATOM 512 C CA . THR A 1 73 ? 1.194 -2.107 12.051 1.00 95.81 73 THR A CA 1
ATOM 513 C C . THR A 1 73 ? 2.485 -2.923 12.047 1.00 95.81 73 THR A C 1
ATOM 515 O O . THR A 1 73 ? 3.215 -2.957 13.038 1.00 95.81 73 THR A O 1
ATOM 518 N N . ALA A 1 74 ? 2.780 -3.576 10.928 1.00 96.38 74 ALA A N 1
ATOM 519 C CA . ALA A 1 74 ? 4.017 -4.324 10.754 1.00 96.38 74 ALA A CA 1
ATOM 520 C C . ALA A 1 74 ? 5.240 -3.409 10.529 1.00 96.38 74 ALA A C 1
ATOM 522 O O . ALA A 1 74 ? 5.122 -2.197 10.357 1.00 96.38 74 ALA A O 1
ATOM 523 N N . GLY A 1 75 ? 6.442 -3.993 10.514 1.00 96.69 75 GLY A N 1
ATOM 524 C CA . GLY A 1 75 ? 7.654 -3.289 10.081 1.00 96.69 75 GLY A CA 1
ATOM 525 C C . GLY A 1 75 ? 7.729 -3.196 8.556 1.00 96.69 75 GLY A C 1
ATOM 526 O O . GLY A 1 75 ? 7.284 -4.112 7.867 1.00 96.69 75 GLY A O 1
ATOM 527 N N . PHE A 1 76 ? 8.317 -2.121 8.032 1.00 96.88 76 PHE A N 1
ATOM 528 C CA . PHE A 1 76 ? 8.517 -1.906 6.595 1.00 96.88 76 PHE A CA 1
ATOM 529 C C . PHE A 1 76 ? 9.979 -1.539 6.294 1.00 96.88 76 PHE A C 1
ATOM 531 O O . PHE A 1 76 ? 10.652 -0.991 7.172 1.00 96.88 76 PHE A O 1
ATOM 538 N N . PRO A 1 77 ? 10.480 -1.817 5.075 1.00 97.56 77 PRO A N 1
ATOM 539 C CA . PRO A 1 77 ? 9.761 -2.383 3.928 1.00 97.56 77 PRO A CA 1
ATOM 540 C C . PRO A 1 77 ? 9.501 -3.894 4.043 1.00 97.56 77 PRO A C 1
ATOM 542 O O . PRO A 1 77 ? 10.271 -4.624 4.664 1.00 97.56 77 PRO A O 1
ATOM 545 N N . GLN A 1 78 ? 8.431 -4.368 3.405 1.00 97.25 78 GLN A N 1
ATOM 546 C CA . GLN A 1 78 ? 8.147 -5.793 3.202 1.00 97.25 78 GLN A CA 1
ATOM 547 C C . GLN A 1 78 ? 7.951 -6.087 1.724 1.00 97.25 78 GLN A C 1
ATOM 549 O O . GLN A 1 78 ? 7.425 -5.253 0.994 1.00 97.25 78 GLN A O 1
ATOM 554 N N . THR A 1 79 ? 8.363 -7.275 1.288 1.00 96.25 79 THR A N 1
ATOM 555 C CA . THR A 1 79 ? 8.333 -7.664 -0.125 1.00 96.25 79 THR A CA 1
ATOM 556 C C . THR A 1 79 ? 7.563 -8.957 -0.335 1.00 96.25 79 THR A C 1
ATOM 558 O O . THR A 1 79 ? 7.542 -9.837 0.526 1.00 96.25 79 THR A O 1
ATOM 561 N N . PHE A 1 80 ? 6.937 -9.061 -1.501 1.00 94.19 80 PHE A N 1
ATOM 562 C CA . PHE A 1 80 ? 6.254 -10.247 -1.983 1.00 94.19 80 PHE A CA 1
ATOM 563 C C . PHE A 1 80 ? 6.501 -10.402 -3.481 1.00 94.19 80 PHE A C 1
ATOM 565 O O . PHE A 1 80 ? 6.357 -9.451 -4.249 1.00 94.19 80 PHE A O 1
ATOM 572 N N . THR A 1 81 ? 6.853 -11.609 -3.910 1.00 94.12 81 THR A N 1
ATOM 573 C CA . THR A 1 81 ? 6.955 -11.939 -5.333 1.00 94.12 81 THR A CA 1
ATOM 574 C C . THR A 1 81 ? 5.596 -12.410 -5.830 1.00 94.12 81 THR A C 1
ATOM 576 O O . THR A 1 81 ? 5.048 -13.385 -5.318 1.00 94.12 81 THR A O 1
ATOM 579 N N . THR A 1 82 ? 5.042 -11.723 -6.827 1.00 88.00 82 THR A N 1
ATOM 580 C CA . THR A 1 82 ? 3.753 -12.099 -7.411 1.00 88.00 82 THR A CA 1
ATOM 581 C C . THR A 1 82 ? 3.870 -13.396 -8.210 1.00 88.00 82 THR A C 1
ATOM 583 O O . THR A 1 82 ? 4.955 -13.816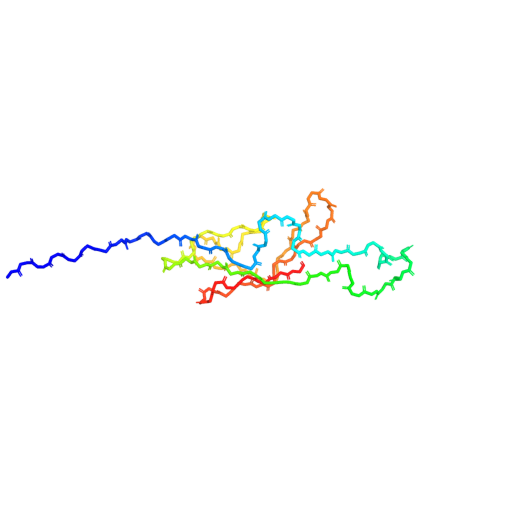 -8.614 1.00 88.00 82 THR A O 1
ATOM 586 N N . ALA A 1 83 ? 2.725 -14.005 -8.526 1.00 87.94 83 ALA A N 1
ATOM 587 C CA . ALA A 1 83 ? 2.673 -15.178 -9.397 1.00 87.94 83 ALA A CA 1
ATOM 588 C C . ALA A 1 83 ? 3.245 -14.930 -10.809 1.00 87.94 83 ALA A C 1
ATOM 590 O O . ALA A 1 83 ? 3.602 -15.883 -11.495 1.00 87.94 83 ALA A O 1
ATOM 591 N N . LEU A 1 84 ? 3.340 -13.666 -11.240 1.00 86.88 84 LEU A N 1
ATOM 592 C CA . LEU A 1 84 ? 3.906 -13.275 -12.533 1.00 86.88 84 LEU A CA 1
ATOM 593 C C . LEU A 1 84 ? 5.414 -12.977 -12.457 1.00 86.88 84 LEU A C 1
ATOM 595 O O . LEU A 1 84 ? 6.012 -12.602 -13.460 1.00 86.88 84 LEU A O 1
ATOM 599 N N . GLY A 1 85 ? 6.037 -13.144 -11.286 1.00 87.19 85 GLY A N 1
ATOM 600 C CA . GLY A 1 85 ? 7.481 -12.999 -11.094 1.00 87.19 85 GLY A CA 1
ATOM 601 C C . GLY A 1 85 ? 7.963 -11.577 -10.803 1.00 87.19 85 GLY A C 1
ATOM 602 O O . GLY A 1 85 ? 9.160 -11.385 -10.607 1.00 87.19 85 GLY A O 1
ATOM 603 N N . ASN A 1 86 ? 7.071 -10.581 -10.733 1.00 87.00 86 ASN A N 1
ATOM 604 C CA . ASN A 1 86 ? 7.442 -9.229 -10.308 1.00 87.00 86 ASN A CA 1
ATOM 605 C C . ASN A 1 86 ? 7.478 -9.107 -8.775 1.00 87.00 86 ASN A C 1
ATOM 607 O O . ASN A 1 86 ? 6.756 -9.806 -8.064 1.00 87.00 86 ASN A O 1
ATOM 611 N N . THR A 1 87 ? 8.300 -8.193 -8.263 1.00 92.00 87 THR A N 1
ATOM 612 C CA . THR A 1 87 ? 8.381 -7.892 -6.827 1.00 92.00 87 THR A CA 1
ATOM 613 C C . THR A 1 87 ? 7.442 -6.741 -6.498 1.00 92.00 87 THR A C 1
ATOM 615 O O . THR A 1 87 ? 7.555 -5.678 -7.096 1.00 92.00 87 THR A O 1
ATOM 618 N N . LEU A 1 88 ? 6.534 -6.953 -5.548 1.00 92.75 88 LEU A N 1
ATOM 619 C CA . LEU A 1 88 ? 5.782 -5.901 -4.873 1.00 92.75 88 LEU A CA 1
ATOM 620 C C . LEU A 1 88 ? 6.454 -5.613 -3.532 1.00 92.75 88 LEU A C 1
ATOM 622 O O . LEU A 1 88 ? 6.666 -6.529 -2.737 1.00 92.75 88 LEU A O 1
ATOM 626 N N . THR A 1 89 ? 6.739 -4.350 -3.256 1.00 95.44 89 THR A N 1
ATOM 627 C CA . THR A 1 89 ? 7.268 -3.886 -1.975 1.00 95.44 89 THR A CA 1
ATOM 628 C C . THR A 1 89 ? 6.269 -2.942 -1.330 1.00 95.44 89 THR A C 1
ATOM 630 O O . THR A 1 89 ? 5.968 -1.902 -1.900 1.00 95.44 89 THR A O 1
ATOM 633 N N . ILE A 1 90 ? 5.795 -3.250 -0.123 1.00 97.31 90 ILE A N 1
ATOM 634 C CA . ILE A 1 90 ? 5.116 -2.263 0.724 1.00 97.31 90 ILE A CA 1
ATOM 635 C C . ILE A 1 90 ? 6.187 -1.536 1.523 1.00 97.31 90 ILE A C 1
ATOM 637 O O . ILE A 1 90 ? 6.911 -2.144 2.314 1.00 97.31 90 IL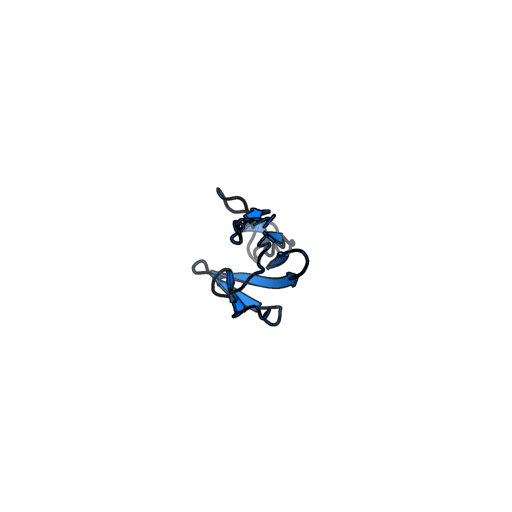E A O 1
ATOM 641 N N . THR A 1 91 ? 6.313 -0.237 1.288 1.00 97.56 91 THR A N 1
ATOM 642 C CA . THR A 1 91 ? 7.367 0.605 1.863 1.00 97.56 91 THR A CA 1
ATOM 643 C C . THR A 1 91 ? 6.920 1.317 3.134 1.00 97.56 91 THR A C 1
ATOM 645 O O . THR A 1 91 ? 7.770 1.707 3.931 1.00 97.56 91 THR A O 1
ATOM 648 N N . GLY A 1 92 ? 5.611 1.438 3.371 1.00 97.38 92 GLY A N 1
ATOM 649 C CA . GLY A 1 92 ? 5.080 2.018 4.600 1.00 97.38 92 GLY A CA 1
ATOM 650 C C . GLY A 1 92 ? 3.558 1.975 4.701 1.00 97.38 92 GLY A C 1
ATOM 651 O O . GLY A 1 92 ? 2.862 1.815 3.699 1.00 97.38 92 GLY A O 1
ATOM 652 N N . TYR A 1 93 ? 3.067 2.160 5.926 1.00 97.75 93 TYR A N 1
ATOM 653 C CA . TYR A 1 93 ? 1.666 2.423 6.247 1.00 97.75 93 TYR A CA 1
ATOM 654 C C . TYR A 1 93 ? 1.588 3.494 7.338 1.00 97.75 93 TYR A C 1
ATOM 656 O O . TYR A 1 93 ? 2.202 3.345 8.397 1.00 97.75 93 TYR A O 1
ATOM 664 N N . ASP A 1 94 ? 0.836 4.559 7.076 1.00 96.00 94 ASP A N 1
ATOM 665 C CA . ASP A 1 94 ? 0.509 5.598 8.048 1.00 96.00 94 ASP A CA 1
ATOM 666 C C . ASP A 1 94 ? -0.903 5.358 8.592 1.00 96.00 94 ASP A C 1
ATOM 668 O O . ASP A 1 94 ? -1.898 5.570 7.904 1.00 96.00 94 ASP A O 1
ATOM 672 N N . ALA A 1 95 ? -0.991 4.930 9.852 1.00 92.12 95 ALA A N 1
ATOM 673 C CA . ALA A 1 95 ? -2.264 4.632 10.499 1.00 92.12 95 ALA A CA 1
ATOM 674 C C . ALA A 1 95 ? -3.135 5.873 10.763 1.00 92.12 95 ALA A C 1
ATOM 676 O O . ALA A 1 95 ? -4.338 5.723 10.956 1.00 92.12 95 ALA A O 1
ATOM 677 N N . ALA A 1 96 ? -2.559 7.080 10.790 1.00 91.94 96 ALA A N 1
ATOM 678 C CA . ALA A 1 96 ? -3.317 8.308 11.018 1.00 91.94 96 ALA A CA 1
ATOM 679 C C . ALA A 1 96 ? -4.037 8.782 9.749 1.00 91.94 96 ALA A C 1
ATOM 681 O O . ALA A 1 96 ? -5.140 9.317 9.827 1.00 91.94 96 ALA A O 1
ATOM 682 N N . THR A 1 97 ? -3.413 8.593 8.585 1.00 94.62 97 THR A N 1
ATOM 683 C CA . THR A 1 97 ? -3.960 9.026 7.288 1.00 94.62 97 THR A CA 1
ATOM 684 C C . THR A 1 97 ? -4.532 7.877 6.459 1.00 94.62 97 THR A C 1
ATOM 686 O O . THR A 1 97 ? -5.267 8.121 5.505 1.00 94.62 97 THR A O 1
ATOM 689 N N . GLY A 1 98 ? -4.210 6.630 6.806 1.00 94.50 98 GLY A N 1
ATOM 690 C CA . GLY A 1 98 ? -4.583 5.442 6.044 1.00 94.50 98 GLY A CA 1
ATOM 691 C C . GLY A 1 98 ? -3.727 5.213 4.796 1.00 94.50 98 GLY A C 1
ATOM 692 O O . GLY A 1 98 ? -4.037 4.324 4.003 1.00 94.50 98 GLY A O 1
ATOM 693 N N . VAL A 1 99 ? -2.675 6.009 4.584 1.00 96.94 99 VAL A N 1
ATOM 694 C CA . VAL A 1 99 ? -1.845 5.937 3.376 1.00 96.94 99 VAL A CA 1
ATOM 695 C C . VAL A 1 99 ? -0.941 4.710 3.423 1.00 96.94 99 VAL A C 1
ATOM 697 O O . VAL A 1 99 ? -0.187 4.508 4.375 1.00 96.94 99 VAL A O 1
ATOM 700 N N . VAL A 1 100 ? -0.981 3.916 2.357 1.00 97.56 100 VAL A N 1
ATOM 701 C CA . VAL A 1 100 ? -0.081 2.792 2.093 1.00 97.56 100 VAL A CA 1
ATOM 702 C C . VAL A 1 100 ? 0.816 3.156 0.915 1.00 97.56 100 VAL A C 1
ATOM 704 O O . VAL A 1 100 ? 0.324 3.505 -0.158 1.00 97.56 100 VAL A O 1
ATOM 707 N N . SER A 1 101 ? 2.128 3.029 1.097 1.00 96.69 101 SER A N 1
ATOM 708 C CA . SER A 1 101 ? 3.135 3.299 0.065 1.00 96.69 101 SER A CA 1
ATOM 709 C C . SER A 1 101 ? 3.719 1.999 -0.476 1.00 96.69 101 SER A C 1
ATOM 711 O O . SER A 1 101 ? 3.990 1.071 0.292 1.00 96.69 101 SER A O 1
ATOM 713 N N . TYR A 1 102 ? 3.941 1.924 -1.790 1.00 94.88 102 TYR A N 1
ATOM 714 C CA . TYR A 1 102 ? 4.466 0.721 -2.434 1.00 94.88 102 TYR A CA 1
ATOM 715 C C . TYR A 1 102 ? 5.367 1.005 -3.645 1.00 94.88 102 TYR A C 1
ATOM 717 O O . TYR A 1 102 ? 5.410 2.131 -4.148 1.00 94.88 102 TYR A O 1
ATOM 725 N N . SER A 1 103 ? 6.105 -0.019 -4.090 1.00 92.31 103 SER A N 1
ATOM 726 C CA . SER A 1 103 ? 6.933 -0.030 -5.308 1.00 92.31 103 SER A CA 1
ATOM 727 C C . SER A 1 103 ? 7.085 -1.412 -5.928 1.00 92.31 103 SER A C 1
ATOM 729 O O . SER A 1 103 ? 7.089 -2.377 -5.127 1.00 92.31 103 SER A O 1
#

Sequence (103 aa):
TLTLTVHNNDDPVLIDGLKVQGGELTVYERALSDGSTPGTPALTQSGTFTVTALDGVQTLTVGGINVVTAGVTAGFPQTFTTALGNTLTITGYDAATGVVSYS

Foldseek 3Di:
DDDDDDDDPFDDKDKFQADPDDHSADADPLCDPPHVNHDDPRQDDKGKMFIDGPNFDQWDADQNDTQHHRRDGDDDFDWDQHPVGRIKTFGDADRVGRMTIID